Protein AF-A0A183HRK0-F1 (afdb_monomer)

Solvent-accessible surface area (backbone atoms only — not comparable to full-atom values): 5858 Å² total; per-residue (Å²): 110,69,68,59,52,61,71,46,41,61,62,61,74,31,51,41,77,47,78,43,78,79,47,79,44,81,91,76,77,46,71,51,68,46,76,45,81,43,78,64,59,62,77,88,50,38,61,56,52,53,51,53,47,45,39,67,73,42,51,51,54,50,50,52,50,52,50,48,67,58,46,50,61,52,52,51,52,52,51,51,53,53,50,51,50,50,50,49,52,52,54,49,50,57,51,63,75,67,62,134

Nearest PDB structures (foldseek):
  4x8w-assembly1_D  TM=4.638E-01  e=6.386E+00  Drosophila melano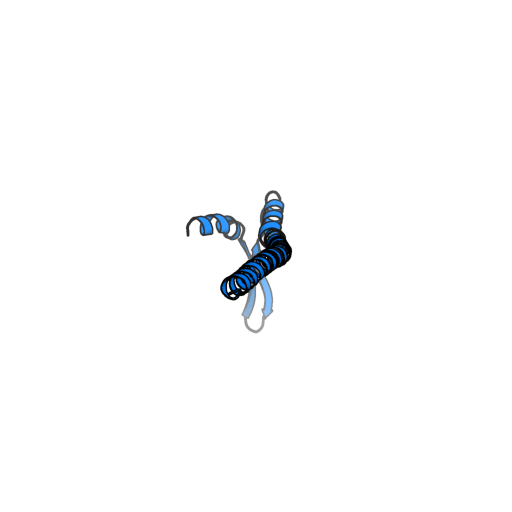gaster

pLDDT: mean 75.0, std 13.32, range [39.19, 95.31]

Sequence (100 aa):
MALVMIMLWPLFAYSQVSTLYFNVNITQRTVNVLRKCTFMPPSEIELGFGIVSCIASYAIPLGGMIYWYVSVPFFLRKHASSSLASSKYVSILHTFCYEP

Structure (mmCIF, N/CA/C/O backbone):
data_AF-A0A183HRK0-F1
#
_entry.id   AF-A0A183HRK0-F1
#
loop_
_atom_site.group_PDB
_atom_site.id
_atom_site.type_symbol
_atom_site.label_atom_id
_atom_site.label_alt_id
_atom_site.label_comp_id
_atom_site.label_asym_id
_atom_site.label_entity_id
_atom_site.label_seq_id
_atom_site.pdbx_PDB_ins_code
_atom_site.Cartn_x
_atom_site.Cartn_y
_atom_site.Cartn_z
_atom_site.occupancy
_atom_site.B_iso_or_equiv
_atom_site.auth_seq_id
_atom_site.auth_comp_id
_atom_site.auth_asym_id
_atom_site.auth_atom_id
_atom_site.pdbx_PDB_model_num
ATOM 1 N N . MET A 1 1 ? 7.856 9.975 11.123 1.00 70.00 1 MET A N 1
ATOM 2 C CA . MET A 1 1 ? 7.093 9.411 12.261 1.00 70.00 1 MET A CA 1
ATOM 3 C C . MET A 1 1 ? 5.658 9.930 12.310 1.00 70.00 1 MET A C 1
ATOM 5 O O . MET A 1 1 ? 4.753 9.117 12.212 1.00 70.00 1 MET A O 1
ATOM 9 N N . ALA A 1 2 ? 5.421 11.247 12.369 1.00 81.12 2 ALA A N 1
ATOM 10 C CA . ALA A 1 2 ? 4.063 11.812 12.453 1.00 81.12 2 ALA A CA 1
ATOM 11 C C . ALA A 1 2 ? 3.115 11.381 11.311 1.00 81.12 2 ALA A C 1
ATOM 13 O O . ALA A 1 2 ? 1.973 11.026 11.571 1.00 81.12 2 ALA A O 1
ATOM 14 N N . LEU A 1 3 ? 3.602 11.314 10.066 1.00 79.25 3 LEU A N 1
ATOM 15 C CA . LEU A 1 3 ? 2.810 10.850 8.915 1.00 79.25 3 LEU A CA 1
ATOM 16 C C . LEU A 1 3 ? 2.291 9.415 9.071 1.00 79.25 3 LEU A C 1
ATOM 18 O O . LEU A 1 3 ? 1.152 9.125 8.725 1.00 79.25 3 LEU A O 1
ATOM 22 N N . VAL A 1 4 ? 3.117 8.528 9.628 1.00 77.31 4 VAL A N 1
ATOM 23 C CA . VAL A 1 4 ? 2.751 7.128 9.873 1.00 77.31 4 VAL A CA 1
ATOM 24 C C . VAL A 1 4 ? 1.638 7.067 10.920 1.00 77.31 4 VAL A C 1
ATOM 26 O O . VAL A 1 4 ? 0.640 6.390 10.710 1.00 77.31 4 VAL A O 1
ATOM 29 N N . MET A 1 5 ? 1.747 7.861 11.988 1.00 80.31 5 MET A N 1
ATOM 30 C CA . MET A 1 5 ? 0.716 7.955 13.027 1.00 80.31 5 MET A CA 1
ATOM 31 C C . MET A 1 5 ? -0.613 8.512 12.502 1.00 80.31 5 MET A C 1
ATOM 33 O O . MET A 1 5 ? -1.662 8.019 12.895 1.00 80.31 5 MET A O 1
ATOM 37 N N . ILE A 1 6 ? -0.580 9.488 11.589 1.00 81.50 6 ILE A N 1
ATOM 38 C CA . ILE A 1 6 ? -1.786 10.037 10.946 1.00 81.50 6 ILE A CA 1
ATOM 39 C C . ILE A 1 6 ? -2.459 8.982 10.058 1.00 81.50 6 ILE A C 1
ATOM 41 O O . ILE A 1 6 ? -3.676 8.839 10.097 1.00 81.50 6 ILE A O 1
ATOM 45 N N . MET A 1 7 ? -1.683 8.204 9.299 1.00 76.38 7 MET A N 1
ATOM 46 C CA . MET A 1 7 ? -2.220 7.133 8.445 1.00 76.38 7 MET A CA 1
ATOM 47 C C . MET A 1 7 ? -2.776 5.952 9.247 1.00 76.38 7 MET A C 1
ATOM 49 O O . MET A 1 7 ? -3.747 5.326 8.834 1.00 76.38 7 MET A O 1
ATOM 53 N N . LEU A 1 8 ? -2.177 5.647 10.400 1.00 78.19 8 LEU A N 1
ATOM 54 C CA . LEU A 1 8 ? -2.643 4.599 11.312 1.00 78.19 8 LEU A CA 1
ATOM 55 C C . LEU A 1 8 ? -3.766 5.062 12.246 1.00 78.19 8 LEU A C 1
ATOM 57 O O . LEU A 1 8 ? -4.439 4.229 12.848 1.00 78.19 8 LEU A O 1
ATOM 61 N N . TRP A 1 9 ? -4.000 6.368 12.357 1.00 80.12 9 TRP A N 1
ATOM 62 C CA . TRP A 1 9 ? -5.034 6.939 13.216 1.00 80.12 9 TRP A CA 1
ATOM 63 C C . TRP A 1 9 ? -6.414 6.288 13.049 1.00 80.12 9 TRP A C 1
ATOM 65 O O . TRP A 1 9 ? -7.023 5.934 14.061 1.00 80.12 9 TRP A O 1
ATOM 75 N N . PRO A 1 10 ? -6.911 6.041 11.823 1.00 75.00 10 PRO A N 1
ATOM 76 C CA . PRO A 1 10 ? -8.227 5.448 11.654 1.00 75.00 10 PRO A CA 1
ATOM 77 C C . PRO A 1 10 ? -8.283 3.998 12.135 1.00 75.00 10 PRO A C 1
ATOM 79 O O . PRO A 1 10 ? -9.284 3.597 12.719 1.00 75.00 10 PRO A O 1
ATOM 82 N N . LEU A 1 11 ? -7.200 3.229 11.957 1.00 76.06 11 LEU A N 1
ATOM 83 C CA . LEU A 1 11 ? -7.094 1.851 12.451 1.00 76.06 11 LEU A CA 1
ATOM 84 C C . LEU A 1 11 ? -7.282 1.791 13.966 1.00 76.06 11 LEU A C 1
ATOM 86 O O . LEU A 1 11 ? -7.971 0.904 14.459 1.00 76.06 11 LEU A O 1
ATOM 90 N N . PHE A 1 12 ? -6.717 2.755 14.693 1.00 75.75 12 PHE A N 1
ATOM 91 C CA . PHE A 1 12 ? -6.894 2.854 16.138 1.00 75.75 12 PHE A CA 1
ATOM 92 C C . PHE A 1 12 ? -8.282 3.378 16.515 1.00 75.75 12 PHE A C 1
ATOM 94 O O . PHE A 1 12 ? -8.925 2.797 17.389 1.00 75.75 12 PHE A O 1
ATOM 101 N N . ALA A 1 13 ? -8.770 4.415 15.830 1.00 79.62 13 ALA A N 1
ATOM 102 C CA . ALA A 1 13 ? -10.052 5.054 16.123 1.00 79.62 13 ALA A CA 1
ATOM 103 C C . ALA A 1 13 ? -11.265 4.124 15.933 1.00 79.62 13 ALA A C 1
ATOM 105 O O . ALA A 1 13 ? -12.229 4.230 16.687 1.00 79.62 13 ALA A O 1
ATOM 106 N N . TYR A 1 14 ? -11.212 3.202 14.965 1.00 79.25 14 TYR A N 1
ATOM 107 C CA . TYR A 1 14 ? -12.296 2.245 14.693 1.00 79.25 14 TYR A CA 1
ATOM 108 C C . TYR A 1 14 ? -11.964 0.805 15.112 1.00 79.25 14 TYR A C 1
ATOM 110 O O . TYR A 1 14 ? -12.656 -0.141 14.719 1.00 79.25 14 TYR A O 1
ATOM 118 N N . SER A 1 15 ? -10.912 0.615 15.915 1.00 79.00 15 SER A N 1
ATOM 119 C CA . SER A 1 15 ? -10.642 -0.681 16.535 1.00 79.00 15 SER A CA 1
ATOM 120 C C . SER A 1 15 ? -11.657 -0.965 17.643 1.00 79.00 15 SER A C 1
ATOM 122 O O . SER A 1 15 ? -11.914 -0.139 18.515 1.00 79.00 15 SER A O 1
ATOM 124 N N . GLN A 1 16 ? -12.239 -2.157 17.616 1.00 76.81 16 GLN A N 1
ATOM 125 C CA . GLN A 1 16 ? -13.122 -2.664 18.655 1.00 76.81 16 GLN A CA 1
ATOM 126 C C . GLN A 1 16 ? -12.543 -3.954 19.225 1.00 76.81 16 GLN A C 1
ATOM 128 O O . GLN A 1 16 ? -12.030 -4.801 18.494 1.00 76.81 16 GLN A O 1
ATOM 133 N N . VAL A 1 17 ? -12.627 -4.112 20.544 1.00 75.12 17 VAL A N 1
ATOM 134 C CA . VAL A 1 17 ? -12.236 -5.346 21.228 1.00 75.12 17 VAL A CA 1
ATOM 135 C C . VAL A 1 17 ? -13.499 -5.998 21.760 1.00 75.12 17 VAL A C 1
ATOM 137 O O . VAL A 1 17 ? -14.104 -5.512 22.712 1.00 75.12 17 VAL A O 1
ATOM 140 N N . SER A 1 18 ? -13.901 -7.106 21.149 1.00 68.38 18 SER A N 1
ATOM 141 C CA . SER A 1 18 ? -15.046 -7.892 21.600 1.00 68.38 18 SER A CA 1
ATOM 142 C C . SER A 1 18 ? -14.573 -9.040 22.488 1.00 68.38 18 SER A C 1
ATOM 144 O O . SER A 1 18 ? -13.657 -9.786 22.134 1.00 68.38 18 SER A O 1
ATOM 146 N N . THR A 1 19 ? -15.195 -9.197 23.655 1.00 70.19 19 THR A N 1
ATOM 147 C CA . THR A 1 19 ? -14.940 -10.315 24.571 1.00 70.19 19 THR A CA 1
ATOM 148 C C . THR A 1 19 ? -15.940 -11.435 24.309 1.00 70.19 19 THR A C 1
ATOM 150 O O . THR A 1 19 ? -17.129 -11.282 24.573 1.00 70.19 19 THR A O 1
ATOM 153 N N . LEU 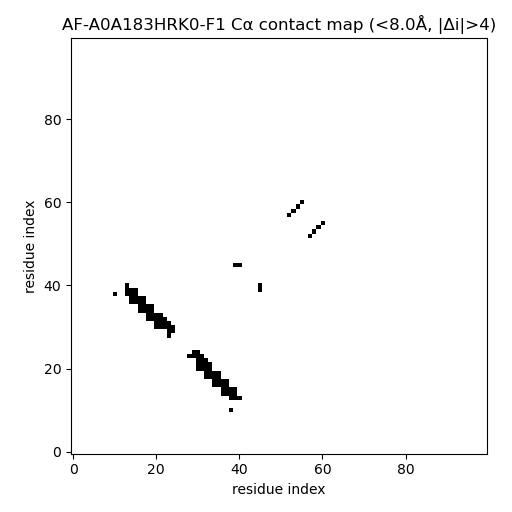A 1 20 ? -15.462 -12.564 23.794 1.00 67.31 20 LEU A N 1
ATOM 154 C CA . LEU A 1 20 ? -16.253 -13.773 23.587 1.00 67.31 20 LEU A CA 1
ATOM 155 C C . LEU A 1 20 ? -16.017 -14.735 24.757 1.00 67.31 20 LEU A C 1
ATOM 157 O O . LEU A 1 20 ? -14.876 -15.065 25.084 1.00 67.31 20 LEU A O 1
ATOM 161 N N . TYR A 1 21 ? -17.098 -15.184 25.390 1.00 65.00 21 TYR A N 1
ATOM 162 C CA . TYR A 1 21 ? -17.063 -16.141 26.495 1.00 65.00 21 TYR A CA 1
ATOM 163 C C . TYR A 1 21 ? -17.160 -17.556 25.923 1.00 65.00 21 TYR A C 1
ATOM 165 O O . TYR A 1 21 ? -18.219 -17.957 25.450 1.00 65.00 21 TYR A O 1
ATOM 173 N N . PHE A 1 22 ? -16.047 -18.292 25.912 1.00 66.44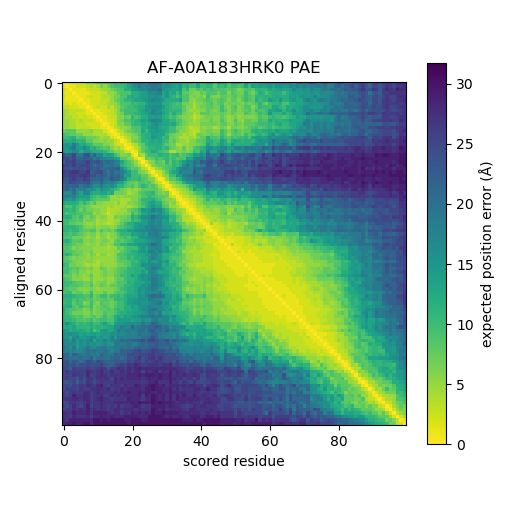 22 PHE A N 1
ATOM 174 C CA . PHE A 1 22 ? -15.975 -19.581 25.213 1.00 66.44 22 PHE A CA 1
ATOM 175 C C . PHE A 1 22 ? -16.408 -20.773 26.069 1.00 66.44 22 PHE A C 1
ATOM 177 O O . PHE A 1 22 ? -16.791 -21.798 25.514 1.00 66.44 22 PHE A O 1
ATOM 184 N N . ASN A 1 23 ? -16.367 -20.664 27.400 1.00 59.41 23 ASN A N 1
ATOM 185 C CA . ASN A 1 23 ? -16.892 -21.696 28.292 1.00 59.41 23 ASN A CA 1
ATOM 186 C C . ASN A 1 23 ? -16.997 -21.169 29.735 1.00 59.41 23 ASN A C 1
ATOM 188 O O . ASN A 1 23 ? -16.053 -20.542 30.225 1.00 59.41 23 ASN A O 1
ATOM 192 N N . VAL A 1 24 ? -18.114 -21.436 30.419 1.00 58.62 24 VAL A N 1
ATOM 193 C CA . VAL A 1 24 ? -18.293 -21.151 31.852 1.00 58.62 24 VAL A CA 1
ATOM 194 C C . VAL A 1 24 ? -18.122 -22.472 32.595 1.00 58.62 24 VAL A C 1
ATOM 196 O O . VAL A 1 24 ? -19.063 -23.257 32.688 1.00 58.62 24 VAL A O 1
ATOM 199 N N . ASN A 1 25 ? -16.919 -22.756 33.100 1.00 56.09 25 ASN A N 1
ATOM 200 C CA . ASN A 1 25 ? -16.693 -24.006 33.822 1.00 56.09 25 ASN A CA 1
ATOM 201 C C . ASN A 1 25 ? -17.107 -23.844 35.295 1.00 56.09 25 ASN A C 1
ATOM 203 O O . ASN A 1 25 ? -16.364 -23.300 36.118 1.00 56.09 25 ASN A O 1
ATOM 207 N N . ILE A 1 26 ? -18.324 -24.291 35.622 1.00 61.00 26 ILE A N 1
ATOM 208 C CA . ILE A 1 26 ? -18.987 -24.074 36.924 1.00 61.00 26 ILE A CA 1
ATOM 209 C C . ILE A 1 26 ? -18.219 -24.749 38.080 1.00 61.00 26 ILE A C 1
ATOM 211 O O . ILE A 1 26 ? -18.241 -24.257 39.206 1.00 61.00 26 ILE A O 1
ATOM 215 N N . TH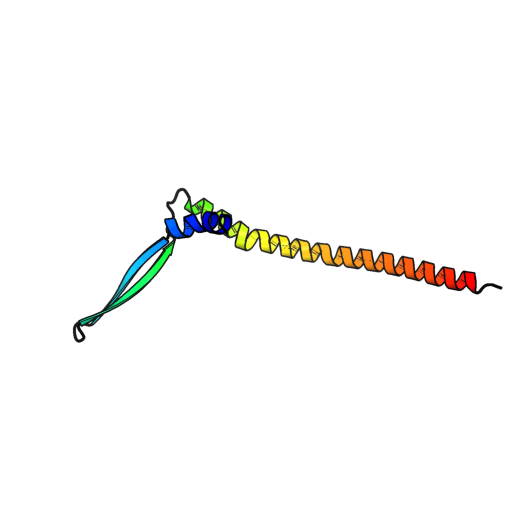R A 1 27 ? -17.472 -25.822 37.808 1.00 59.84 27 THR A N 1
ATOM 216 C CA . THR A 1 27 ? -16.695 -26.577 38.808 1.00 59.84 27 THR A CA 1
ATOM 217 C C . THR A 1 27 ? -15.378 -25.915 39.220 1.00 59.84 27 THR A C 1
ATOM 219 O O . THR A 1 27 ? -14.942 -26.114 40.349 1.00 59.84 27 THR A O 1
ATOM 222 N N . GLN A 1 28 ? -14.753 -25.103 38.359 1.00 59.31 28 GLN A N 1
ATOM 223 C CA . GLN A 1 28 ? -13.487 -24.409 38.661 1.00 59.31 28 GLN A CA 1
ATOM 224 C C . GLN A 1 28 ? -13.644 -22.897 38.896 1.00 59.31 28 GLN A C 1
ATOM 226 O O . GLN A 1 28 ? -12.659 -22.238 39.215 1.00 59.31 28 GLN A O 1
ATOM 231 N N . ARG A 1 29 ? -14.857 -22.330 38.754 1.00 57.28 29 ARG A N 1
ATOM 232 C CA . ARG A 1 29 ? -15.103 -20.868 38.769 1.00 57.28 29 ARG A CA 1
ATOM 233 C C . ARG A 1 29 ? -14.162 -20.086 37.834 1.00 57.28 29 ARG A C 1
ATOM 235 O O . ARG A 1 29 ? -13.825 -18.935 38.102 1.00 57.28 29 ARG A O 1
ATOM 242 N N . THR A 1 30 ? -13.741 -20.691 36.729 1.00 56.91 30 THR A N 1
ATOM 243 C CA . THR A 1 30 ? -12.888 -20.047 35.728 1.00 56.91 30 THR A CA 1
ATOM 244 C C . THR A 1 30 ? -13.694 -19.774 34.466 1.00 56.91 30 THR A C 1
ATOM 246 O O . THR A 1 30 ? -14.419 -20.630 33.955 1.00 56.91 30 THR A O 1
ATOM 249 N N . VAL A 1 31 ? -13.590 -18.541 33.976 1.00 60.28 31 VAL A N 1
ATOM 250 C CA . VAL A 1 31 ? -14.245 -18.093 32.748 1.00 60.28 31 VAL A CA 1
ATOM 251 C C . VAL A 1 31 ? -13.156 -17.872 31.710 1.00 60.28 31 VAL A C 1
ATOM 253 O O . VAL A 1 31 ? -12.344 -16.959 31.851 1.00 60.28 31 VAL A O 1
ATOM 256 N N . ASN A 1 32 ? -13.131 -18.705 30.668 1.00 63.53 32 ASN A N 1
ATOM 257 C CA . ASN A 1 32 ? -12.219 -18.490 29.549 1.00 63.53 32 ASN A CA 1
ATOM 258 C C . ASN A 1 32 ?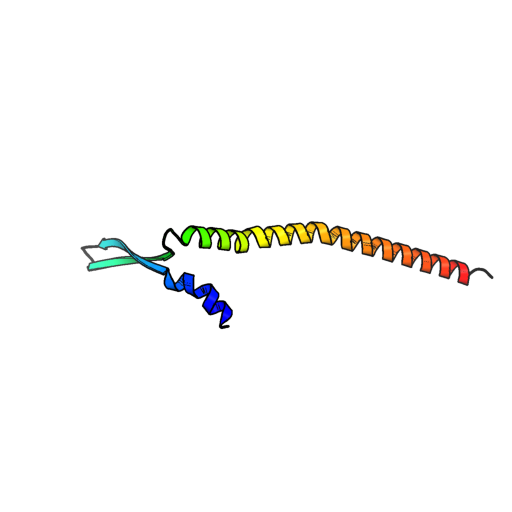 -12.809 -17.423 28.624 1.00 63.53 32 ASN A C 1
ATOM 260 O O . ASN A 1 32 ? -13.807 -17.648 27.932 1.00 63.53 32 ASN A O 1
ATOM 264 N N . VAL A 1 33 ? -12.182 -16.248 28.638 1.00 68.44 33 VAL A N 1
ATOM 265 C CA . VAL A 1 33 ? -12.545 -15.102 27.802 1.00 68.44 33 VAL A CA 1
ATOM 266 C C . VAL A 1 33 ? -11.549 -14.998 26.655 1.00 68.44 33 VAL A C 1
ATOM 268 O O . VAL A 1 33 ? -10.353 -14.830 26.882 1.00 68.44 33 VAL A O 1
ATOM 271 N N . LEU A 1 34 ? -12.039 -15.051 25.419 1.00 71.69 34 LEU A N 1
ATOM 272 C CA . LEU A 1 34 ? -11.251 -14.731 24.236 1.00 71.69 34 LEU A CA 1
ATOM 273 C C . LEU A 1 34 ? -11.517 -13.274 23.858 1.00 71.69 34 LEU A C 1
ATOM 275 O O . LEU A 1 34 ? -12.663 -12.880 23.639 1.00 71.69 34 LEU A O 1
ATOM 279 N N . ARG A 1 35 ? -10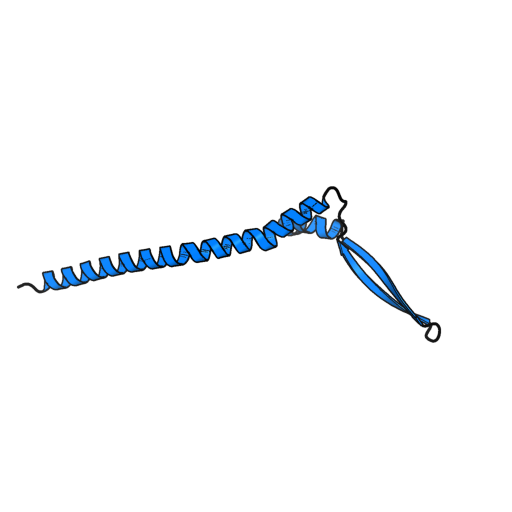.466 -12.460 23.769 1.00 71.19 35 ARG A N 1
ATOM 280 C CA . ARG A 1 35 ? -10.573 -11.088 23.261 1.00 71.19 35 ARG A CA 1
ATOM 281 C C . ARG A 1 35 ? -10.259 -11.086 21.770 1.00 71.19 35 ARG A C 1
ATOM 283 O O . ARG A 1 35 ? -9.150 -11.441 21.385 1.00 71.19 35 ARG A O 1
ATOM 290 N N . LYS A 1 36 ? -11.226 -10.697 20.939 1.00 77.25 36 LYS A N 1
ATOM 291 C CA . LYS A 1 36 ? -11.052 -10.542 19.492 1.00 77.25 36 LYS A CA 1
ATOM 292 C C . LYS A 1 36 ? -10.967 -9.058 19.154 1.00 77.25 36 LYS A C 1
ATOM 294 O O . LYS A 1 36 ? -11.865 -8.300 19.507 1.00 77.25 36 LYS A O 1
ATOM 299 N N . CYS A 1 37 ? -9.904 -8.660 18.462 1.00 78.25 37 CYS A N 1
ATOM 300 C CA . CYS A 1 37 ? -9.795 -7.329 17.877 1.00 78.25 37 CYS A CA 1
ATOM 301 C C . CYS A 1 37 ? -10.479 -7.341 16.507 1.00 78.25 37 CYS A C 1
ATOM 303 O O . CYS A 1 37 ? -10.138 -8.152 15.646 1.00 78.25 37 CYS A O 1
ATOM 305 N N . THR A 1 38 ? -11.448 -6.461 16.309 1.00 76.25 38 THR A N 1
ATOM 306 C CA . THR A 1 38 ? -12.166 -6.271 15.048 1.00 76.25 38 THR A CA 1
ATOM 307 C C . THR A 1 38 ? -12.104 -4.810 14.653 1.00 76.25 38 THR A C 1
ATOM 309 O O . THR A 1 38 ? -12.271 -3.929 15.487 1.00 76.25 38 THR A O 1
ATOM 312 N N . PHE A 1 39 ? -11.867 -4.548 13.376 1.00 77.81 39 PHE A N 1
ATOM 313 C CA . PHE A 1 39 ? -11.965 -3.212 12.810 1.00 77.81 39 PHE A CA 1
ATOM 314 C C . PHE A 1 39 ? -13.364 -3.070 12.213 1.00 77.81 39 PHE A C 1
ATOM 316 O O . PHE A 1 39 ? -13.697 -3.812 11.292 1.00 77.81 39 PHE A O 1
ATOM 323 N N . MET A 1 40 ? -14.194 -2.192 12.780 1.00 76.62 40 MET A N 1
ATOM 324 C CA . MET A 1 40 ? -15.586 -2.011 12.348 1.00 76.62 40 MET A CA 1
ATOM 325 C C . MET A 1 40 ? -15.852 -0.527 12.077 1.00 76.62 40 MET A C 1
ATOM 327 O O . MET A 1 40 ? -16.406 0.175 12.929 1.00 76.62 40 MET A O 1
ATOM 331 N N . PRO A 1 41 ? -15.373 -0.016 10.931 1.00 77.88 41 PRO A N 1
ATOM 332 C CA . PRO A 1 41 ? -15.620 1.358 10.531 1.00 77.88 41 PRO A CA 1
ATOM 333 C C . PRO A 1 41 ? -17.113 1.557 10.200 1.00 77.88 41 PRO A C 1
ATOM 335 O O . PRO A 1 41 ? -17.768 0.619 9.749 1.00 77.88 41 PRO A O 1
ATOM 338 N N . PRO A 1 42 ? -17.673 2.762 10.400 1.00 81.00 42 PRO A N 1
ATOM 339 C CA . PRO A 1 42 ? -19.017 3.084 9.933 1.00 81.00 42 PRO A CA 1
ATOM 340 C C . PRO A 1 42 ? -19.158 2.867 8.420 1.00 81.00 42 PRO A C 1
ATOM 342 O O . PRO A 1 42 ? -18.217 3.107 7.658 1.00 81.00 42 PRO A O 1
ATOM 345 N N . SER A 1 43 ? -20.355 2.473 7.982 1.00 80.00 43 SER A N 1
ATOM 346 C CA . SER A 1 43 ? -20.644 2.072 6.596 1.00 80.00 43 SER A CA 1
ATOM 347 C C . SER A 1 43 ? -20.284 3.129 5.546 1.00 80.00 43 SER A C 1
ATOM 349 O O . SER A 1 43 ? -19.949 2.784 4.418 1.00 80.00 43 SER A O 1
ATOM 351 N N . GLU A 1 44 ? -20.315 4.416 5.905 1.00 80.31 44 GLU A N 1
ATOM 352 C CA . GLU A 1 44 ? -19.951 5.510 4.994 1.00 80.31 44 GLU A CA 1
ATOM 353 C C . GLU A 1 44 ? -18.468 5.502 4.601 1.00 80.31 44 GLU A C 1
ATOM 355 O O . GLU A 1 44 ? -18.120 5.873 3.482 1.00 80.31 44 GLU A O 1
ATOM 360 N N . ILE A 1 45 ? -17.585 5.061 5.503 1.00 81.62 45 ILE A N 1
ATOM 361 C CA . ILE A 1 45 ? -16.132 5.087 5.288 1.00 81.62 45 ILE A CA 1
ATOM 362 C C . ILE A 1 45 ? -15.542 3.692 5.049 1.00 81.62 45 ILE A C 1
ATOM 364 O O . ILE A 1 45 ? -14.416 3.584 4.565 1.00 81.62 45 ILE A O 1
ATOM 368 N N . GLU A 1 46 ? -16.292 2.626 5.344 1.00 83.62 46 GLU A N 1
ATOM 369 C CA . GLU A 1 46 ? -15.888 1.228 5.138 1.00 83.62 46 GLU A CA 1
ATOM 370 C C . GLU A 1 46 ? -15.466 0.956 3.687 1.00 83.62 46 GLU A C 1
ATOM 372 O O . GLU A 1 46 ? -14.393 0.396 3.442 1.00 83.62 46 GLU A O 1
ATOM 377 N N . LEU A 1 47 ? -16.253 1.444 2.722 1.00 84.94 47 LEU A N 1
ATOM 378 C CA . LEU A 1 47 ? -15.935 1.338 1.297 1.00 84.94 47 LEU A CA 1
ATOM 379 C C . LEU A 1 47 ? -14.598 2.023 0.968 1.00 84.94 47 LEU A C 1
ATOM 381 O O . LEU A 1 47 ? -13.772 1.472 0.241 1.00 84.94 47 LEU A O 1
ATOM 385 N N . GLY A 1 48 ? -14.363 3.208 1.539 1.00 84.06 48 GLY A N 1
ATOM 386 C CA . GLY A 1 48 ? -13.125 3.962 1.353 1.00 84.06 48 GLY A CA 1
ATOM 387 C C . GLY A 1 48 ? -11.904 3.198 1.864 1.00 84.06 48 GLY A C 1
ATOM 388 O O . GLY A 1 48 ? -10.908 3.087 1.149 1.00 84.06 48 GLY A O 1
ATOM 389 N N . PHE A 1 49 ? -11.994 2.600 3.056 1.00 84.25 49 PHE A N 1
ATOM 390 C CA . PHE A 1 49 ? -10.923 1.757 3.599 1.00 84.25 49 PHE A CA 1
ATOM 391 C C . PHE A 1 49 ? -10.661 0.525 2.738 1.00 84.25 49 PHE A C 1
ATOM 393 O O . PHE A 1 49 ? -9.500 0.209 2.474 1.00 84.25 49 PHE A O 1
ATOM 400 N N . GLY A 1 50 ? -11.717 -0.136 2.260 1.00 85.81 50 GLY A N 1
ATOM 401 C CA . GLY A 1 50 ? -11.594 -1.285 1.366 1.00 85.81 50 GLY A CA 1
ATOM 402 C C . GLY A 1 50 ? -10.877 -0.931 0.061 1.00 85.81 50 GLY A C 1
ATOM 403 O O . GLY A 1 50 ? -9.948 -1.630 -0.344 1.00 85.81 50 GLY A O 1
ATOM 404 N N . ILE A 1 51 ? -11.244 0.192 -0.563 1.00 88.69 51 ILE A N 1
ATOM 405 C CA . ILE A 1 51 ? -10.615 0.672 -1.802 1.00 88.69 51 ILE A CA 1
ATOM 406 C C . ILE A 1 51 ? -9.143 1.018 -1.567 1.00 88.69 51 ILE A C 1
ATOM 408 O O . ILE A 1 51 ? -8.279 0.541 -2.302 1.00 88.69 51 ILE A O 1
ATOM 412 N N . VAL A 1 52 ? -8.835 1.808 -0.536 1.00 87.69 52 VAL A N 1
ATOM 413 C CA . VAL A 1 52 ? -7.454 2.215 -0.232 1.00 87.69 52 VAL A CA 1
ATOM 414 C C . VAL A 1 52 ? -6.587 1.001 0.098 1.00 87.69 52 VAL A C 1
ATOM 416 O O . VAL A 1 52 ? -5.472 0.893 -0.411 1.00 87.69 52 VAL A O 1
ATOM 419 N N . SER A 1 53 ? -7.105 0.058 0.888 1.00 87.12 53 SER A N 1
ATOM 420 C CA . SER A 1 53 ? -6.407 -1.190 1.200 1.00 87.12 53 SER A CA 1
ATOM 421 C C . SER A 1 53 ? -6.164 -2.027 -0.055 1.00 87.12 53 SER A C 1
ATOM 423 O O . SER A 1 53 ? -5.050 -2.500 -0.257 1.00 87.12 53 SER A O 1
ATOM 425 N N . CYS A 1 54 ? -7.155 -2.157 -0.938 1.00 90.75 54 CYS A N 1
ATOM 426 C CA . CYS A 1 54 ? -7.002 -2.871 -2.202 1.00 90.75 54 CYS A CA 1
ATOM 427 C C . CYS A 1 54 ? -5.932 -2.223 -3.095 1.00 90.75 54 CYS A C 1
ATOM 429 O O . CYS A 1 54 ? -5.056 -2.906 -3.628 1.00 90.75 54 CYS A O 1
ATOM 431 N N . ILE A 1 55 ? -5.933 -0.895 -3.218 1.00 92.69 55 ILE A N 1
ATOM 432 C CA . ILE A 1 55 ? -4.937 -0.185 -4.025 1.00 92.69 55 ILE A CA 1
ATOM 433 C C . ILE A 1 55 ? -3.533 -0.382 -3.445 1.00 92.69 55 ILE A C 1
ATOM 435 O O . ILE A 1 55 ? -2.614 -0.763 -4.172 1.00 92.69 55 ILE A O 1
ATOM 439 N N . ALA A 1 56 ? -3.372 -0.156 -2.140 1.00 91.38 56 ALA A N 1
ATOM 440 C CA . ALA A 1 56 ? -2.080 -0.226 -1.471 1.00 91.38 56 ALA A CA 1
ATOM 441 C C . ALA A 1 56 ? -1.505 -1.649 -1.438 1.00 91.38 56 ALA A C 1
ATOM 443 O O . ALA A 1 56 ? -0.309 -1.834 -1.656 1.00 91.38 56 ALA A O 1
ATOM 444 N N . SER A 1 57 ? -2.346 -2.652 -1.179 1.00 91.38 57 SER A N 1
ATOM 445 C CA . SER A 1 57 ? -1.910 -4.038 -0.989 1.00 91.38 57 SER A CA 1
ATOM 446 C C . SER A 1 57 ? -1.919 -4.870 -2.266 1.00 91.38 57 SER A C 1
ATOM 448 O O . SER A 1 57 ? -1.224 -5.880 -2.316 1.00 91.38 57 SER A O 1
ATOM 450 N N . TYR A 1 58 ? -2.677 -4.476 -3.293 1.00 92.38 58 TYR A N 1
ATOM 451 C CA . TYR A 1 58 ? -2.816 -5.263 -4.518 1.00 92.38 58 TYR A CA 1
ATOM 452 C C . TYR A 1 58 ? -2.460 -4.476 -5.779 1.00 92.38 58 TYR A C 1
ATOM 454 O O . TYR A 1 58 ? -1.549 -4.877 -6.500 1.00 92.38 58 TYR A O 1
ATOM 462 N N . ALA A 1 59 ? -3.111 -3.338 -6.044 1.00 92.94 59 ALA A N 1
ATOM 463 C CA . ALA A 1 59 ? -2.928 -2.632 -7.317 1.00 92.94 59 ALA A CA 1
ATOM 464 C C . ALA A 1 59 ? -1.502 -2.084 -7.503 1.00 92.94 59 ALA A C 1
ATOM 466 O O . ALA A 1 59 ? -0.908 -2.265 -8.567 1.00 92.94 59 ALA A O 1
ATOM 467 N N . ILE A 1 60 ? -0.933 -1.453 -6.468 1.00 94.31 60 ILE A N 1
ATOM 468 C CA . ILE A 1 60 ? 0.432 -0.909 -6.511 1.00 94.31 60 ILE A CA 1
ATOM 469 C C . ILE A 1 60 ? 1.470 -2.035 -6.659 1.00 94.31 60 ILE A C 1
ATOM 471 O O . ILE A 1 60 ? 2.276 -1.956 -7.590 1.00 94.31 60 ILE A O 1
ATOM 475 N N . PRO A 1 61 ? 1.459 -3.104 -5.833 1.00 94.31 61 PRO A N 1
ATOM 476 C CA . PRO A 1 61 ? 2.374 -4.230 -6.019 1.00 94.31 61 PRO A CA 1
ATOM 477 C C . PRO A 1 61 ? 2.254 -4.889 -7.394 1.00 94.31 61 PRO A C 1
ATOM 479 O O . PRO A 1 61 ? 3.272 -5.156 -8.033 1.00 94.31 61 PRO A O 1
ATOM 482 N N . LEU A 1 62 ? 1.030 -5.106 -7.886 1.00 94.62 62 LEU A N 1
ATOM 483 C CA . LEU A 1 62 ? 0.798 -5.717 -9.193 1.00 94.62 62 LEU A CA 1
ATOM 484 C C . LEU A 1 62 ? 1.343 -4.838 -10.327 1.00 94.62 62 LEU A C 1
ATOM 486 O O . LEU A 1 62 ? 2.061 -5.327 -11.197 1.00 94.62 62 LEU A O 1
ATOM 490 N N . GLY A 1 63 ? 1.060 -3.533 -10.289 1.00 94.44 63 GLY A N 1
ATOM 491 C CA . GLY A 1 63 ? 1.595 -2.568 -11.248 1.00 94.44 63 GLY A CA 1
ATOM 492 C C . GLY A 1 63 ? 3.122 -2.508 -11.219 1.00 94.44 63 GLY A C 1
ATOM 493 O O . GLY A 1 63 ? 3.755 -2.512 -12.273 1.00 94.44 63 GLY A O 1
ATOM 494 N N . GLY A 1 64 ? 3.722 -2.539 -10.026 1.00 93.81 64 GLY A N 1
ATOM 495 C CA . GLY A 1 64 ? 5.173 -2.601 -9.850 1.00 93.81 64 GLY A CA 1
ATOM 496 C C . GLY A 1 64 ? 5.786 -3.862 -10.461 1.00 93.81 64 GLY A C 1
ATOM 497 O O . GLY A 1 64 ? 6.788 -3.770 -11.170 1.00 93.81 64 GLY A O 1
ATOM 498 N N . MET A 1 65 ? 5.156 -5.025 -10.261 1.00 95.31 65 MET A N 1
ATOM 499 C CA . MET A 1 65 ? 5.606 -6.275 -10.878 1.00 95.31 65 MET A CA 1
ATOM 500 C C . MET A 1 65 ? 5.519 -6.211 -12.403 1.00 95.31 65 MET A C 1
ATOM 502 O O . MET A 1 65 ? 6.505 -6.498 -13.078 1.00 95.31 65 MET A O 1
ATOM 506 N N . ILE A 1 66 ? 4.381 -5.786 -12.958 1.00 94.81 66 ILE A N 1
ATOM 507 C CA . ILE A 1 66 ? 4.199 -5.663 -14.413 1.00 94.81 66 ILE A CA 1
ATOM 508 C C . ILE A 1 66 ? 5.227 -4.692 -15.004 1.00 94.81 66 ILE A C 1
ATOM 510 O O . ILE A 1 66 ? 5.895 -5.023 -15.985 1.00 94.81 66 ILE A O 1
ATOM 514 N N . TYR A 1 67 ? 5.401 -3.520 -14.386 1.00 93.81 67 TYR A N 1
ATOM 515 C CA . TYR A 1 67 ? 6.398 -2.541 -14.805 1.00 93.81 67 TYR A CA 1
ATOM 516 C C . TYR A 1 67 ? 7.797 -3.153 -14.819 1.00 93.81 67 TYR A C 1
ATOM 518 O O . TYR A 1 67 ? 8.503 -3.031 -15.817 1.00 93.81 67 TYR A O 1
ATOM 526 N N . TRP A 1 68 ? 8.192 -3.858 -13.759 1.00 93.50 68 TRP A N 1
ATOM 527 C CA . TRP A 1 68 ? 9.497 -4.505 -13.684 1.00 93.50 68 TRP A CA 1
ATOM 528 C C . TRP A 1 68 ? 9.692 -5.536 -1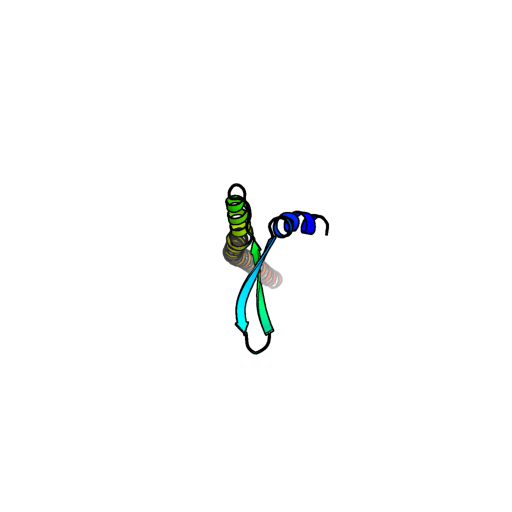4.803 1.00 93.50 68 TRP A C 1
ATOM 530 O O . TRP A 1 68 ? 10.690 -5.483 -15.524 1.00 93.50 68 TRP A O 1
ATOM 540 N N . TYR A 1 69 ? 8.710 -6.416 -15.014 1.00 91.62 69 TYR A N 1
ATOM 541 C CA . TYR A 1 69 ? 8.772 -7.457 -16.042 1.00 91.62 69 TYR A CA 1
ATOM 542 C C . TYR A 1 69 ? 8.865 -6.910 -17.468 1.00 91.62 69 TYR A C 1
ATOM 544 O O . TYR A 1 69 ? 9.521 -7.526 -18.301 1.00 91.62 69 TYR A O 1
ATOM 552 N N . VAL A 1 70 ? 8.246 -5.766 -17.762 1.00 92.62 70 VAL A N 1
ATOM 553 C CA . VAL A 1 70 ? 8.324 -5.138 -19.093 1.00 92.62 70 VAL A CA 1
ATOM 554 C C . VAL A 1 70 ? 9.605 -4.315 -19.252 1.00 92.62 70 VAL A C 1
ATOM 556 O O . VAL A 1 70 ? 10.238 -4.326 -20.308 1.00 92.62 70 VAL A O 1
ATOM 559 N N . SER A 1 71 ? 10.022 -3.621 -18.195 1.00 89.88 71 SER A N 1
ATOM 560 C CA . SER A 1 71 ? 11.170 -2.714 -18.224 1.00 89.88 71 SER A CA 1
ATOM 561 C C . SER A 1 71 ? 12.497 -3.460 -18.337 1.00 89.88 71 SER A C 1
ATOM 563 O O . SER A 1 71 ? 13.345 -3.099 -19.153 1.00 89.88 71 SER A O 1
ATOM 565 N N . VAL A 1 72 ? 12.687 -4.518 -17.544 1.00 89.00 72 VAL A N 1
ATOM 566 C CA . VAL A 1 72 ? 13.936 -5.295 -17.495 1.00 89.00 72 VAL A CA 1
ATOM 567 C C . VAL A 1 72 ? 14.380 -5.816 -18.871 1.00 89.00 72 VAL A C 1
ATOM 569 O O . VAL A 1 72 ? 15.514 -5.523 -19.257 1.00 89.00 72 VAL A O 1
ATOM 572 N N . PRO A 1 73 ? 13.552 -6.521 -19.667 1.00 83.31 73 PRO A N 1
ATOM 573 C CA . PRO A 1 73 ? 13.973 -7.001 -20.982 1.00 83.31 73 PRO A CA 1
ATOM 574 C C . PRO A 1 73 ? 14.273 -5.857 -21.957 1.00 83.31 73 PRO A C 1
ATOM 576 O O . PRO A 1 73 ? 15.167 -5.992 -22.792 1.00 83.31 73 PRO A O 1
ATOM 579 N N . PHE A 1 74 ? 13.591 -4.712 -21.841 1.00 82.69 74 PHE A N 1
ATOM 580 C CA . PHE A 1 74 ? 13.890 -3.536 -22.659 1.00 82.69 74 PHE A CA 1
ATOM 581 C C . PHE A 1 74 ? 15.262 -2.938 -22.320 1.00 82.69 74 PHE A C 1
ATOM 583 O O . PHE A 1 74 ? 16.062 -2.674 -23.222 1.00 82.69 74 PHE A O 1
ATOM 590 N N . PHE A 1 75 ? 15.573 -2.786 -21.029 1.00 80.12 75 PHE A N 1
ATOM 591 C CA . PHE A 1 75 ? 16.883 -2.319 -20.574 1.00 80.12 75 PHE A CA 1
ATOM 592 C C . PHE A 1 75 ? 18.002 -3.284 -20.975 1.00 80.12 75 PHE A C 1
ATOM 594 O O . PHE A 1 75 ? 19.013 -2.845 -21.524 1.00 80.12 75 PHE A O 1
ATOM 601 N N . LEU A 1 76 ? 17.803 -4.593 -20.795 1.00 82.75 76 LEU A N 1
ATOM 602 C CA . LEU A 1 76 ? 18.773 -5.612 -21.205 1.00 82.75 76 LEU A CA 1
ATOM 603 C C . LEU A 1 76 ? 19.001 -5.607 -22.721 1.00 82.75 76 LEU A C 1
ATOM 605 O O . LEU A 1 76 ? 20.145 -5.631 -23.169 1.00 82.75 76 LEU A O 1
ATOM 609 N N . ARG A 1 77 ? 17.935 -5.499 -23.526 1.00 81.94 77 ARG A N 1
ATOM 610 C CA . ARG A 1 77 ? 18.043 -5.419 -24.991 1.00 81.94 77 ARG A CA 1
ATOM 611 C C . ARG A 1 77 ? 18.799 -4.168 -25.436 1.00 81.94 77 ARG A C 1
ATOM 613 O O . ARG A 1 77 ? 19.654 -4.252 -26.318 1.00 81.94 77 ARG A O 1
ATOM 620 N N . LYS A 1 78 ? 18.523 -3.020 -24.812 1.00 81.00 78 LYS A N 1
ATOM 621 C CA . LYS A 1 78 ? 19.233 -1.766 -25.086 1.00 81.00 78 LYS A CA 1
ATOM 622 C C . LYS A 1 78 ? 20.721 -1.885 -24.743 1.00 81.00 78 LYS A C 1
ATOM 624 O O . LYS A 1 78 ? 21.550 -1.549 -25.585 1.00 81.00 78 LYS A O 1
ATOM 629 N N . HIS A 1 79 ? 21.061 -2.435 -23.577 1.00 78.31 79 HIS A N 1
ATOM 630 C CA . HIS A 1 79 ? 22.452 -2.669 -23.177 1.00 78.31 79 HIS A CA 1
ATOM 631 C C . HIS A 1 79 ? 23.184 -3.681 -24.073 1.00 78.31 79 HIS A C 1
ATOM 633 O O . HIS A 1 79 ? 24.343 -3.462 -24.416 1.00 78.31 79 HIS A O 1
ATOM 639 N N . ALA A 1 80 ? 22.523 -4.755 -24.511 1.00 79.25 80 ALA A N 1
ATOM 640 C CA . ALA A 1 80 ? 23.120 -5.710 -25.443 1.00 79.25 80 ALA A CA 1
ATOM 641 C C . ALA A 1 80 ? 23.423 -5.054 -26.799 1.00 79.25 80 ALA A C 1
ATOM 643 O O . ALA A 1 80 ? 24.505 -5.240 -27.348 1.00 79.25 80 ALA A O 1
ATOM 644 N N . SER A 1 81 ? 22.504 -4.233 -27.320 1.00 71.38 81 SER A N 1
ATOM 645 C CA . SER A 1 81 ? 22.719 -3.518 -28.584 1.00 71.38 81 SER A CA 1
ATOM 646 C C . SER A 1 81 ? 23.847 -2.482 -28.509 1.00 71.38 81 SER A C 1
ATOM 648 O O . SER A 1 81 ? 24.644 -2.395 -29.441 1.00 71.38 81 SER A O 1
ATOM 650 N N . SER A 1 82 ? 23.975 -1.745 -27.398 1.00 70.44 82 SER A N 1
ATOM 651 C CA . SER A 1 82 ? 25.077 -0.794 -27.207 1.00 70.44 82 SER A CA 1
ATOM 652 C C . SER A 1 82 ? 26.418 -1.497 -26.984 1.00 70.44 82 SER A C 1
ATOM 654 O O . SER A 1 82 ? 27.431 -1.045 -27.514 1.00 70.44 82 SER A O 1
ATOM 656 N N . SER A 1 83 ? 26.430 -2.629 -26.274 1.00 66.88 83 SER A N 1
ATOM 657 C CA . SER A 1 83 ? 27.623 -3.465 -26.097 1.00 66.88 83 SER A CA 1
ATOM 658 C C . SER A 1 83 ? 28.085 -4.099 -27.415 1.00 66.88 83 SER A C 1
ATOM 660 O O . SER A 1 83 ? 29.269 -4.044 -27.732 1.00 66.88 83 SER A O 1
ATOM 662 N N . LEU A 1 84 ? 27.163 -4.611 -28.238 1.00 61.16 84 LEU A N 1
ATOM 663 C CA . LEU A 1 84 ? 27.463 -5.140 -29.576 1.00 61.16 84 LEU A CA 1
ATOM 664 C C . LEU A 1 84 ? 27.964 -4.054 -30.533 1.00 61.16 84 LEU A C 1
ATOM 666 O O . LEU A 1 84 ? 28.900 -4.293 -31.293 1.00 61.16 84 LEU A O 1
ATOM 670 N N . ALA A 1 85 ? 27.365 -2.861 -30.498 1.00 60.16 85 ALA A N 1
ATOM 671 C CA . ALA A 1 85 ? 27.842 -1.727 -31.281 1.00 60.16 85 ALA A CA 1
ATOM 672 C C . ALA A 1 85 ? 29.263 -1.336 -30.850 1.00 60.16 85 ALA A C 1
ATOM 674 O O . ALA A 1 85 ? 30.152 -1.268 -31.691 1.00 60.16 85 ALA A O 1
ATOM 675 N N . SER A 1 86 ? 29.508 -1.177 -29.544 1.00 58.41 86 SER A N 1
ATOM 676 C CA . SER A 1 86 ? 30.837 -0.886 -28.991 1.00 58.41 86 SER A CA 1
ATOM 677 C C . SER A 1 86 ? 31.865 -1.973 -29.334 1.00 58.41 86 SER A C 1
ATOM 679 O O . SER A 1 86 ? 32.964 -1.642 -29.763 1.00 58.41 86 SER A O 1
ATOM 681 N N . SER A 1 87 ? 31.497 -3.255 -29.255 1.00 58.47 87 SER A N 1
ATOM 682 C CA . SER A 1 87 ? 32.353 -4.379 -29.655 1.00 58.47 87 SER A CA 1
ATOM 683 C C . SER A 1 87 ? 32.685 -4.355 -31.150 1.00 58.47 87 SER A C 1
ATOM 685 O O . SER A 1 87 ? 33.840 -4.568 -31.510 1.00 58.47 87 SER A O 1
ATOM 687 N N . LYS A 1 88 ? 31.728 -4.012 -32.025 1.00 56.84 88 LYS A N 1
ATOM 688 C CA . LYS A 1 88 ? 32.003 -3.792 -33.454 1.00 56.84 88 LYS A CA 1
ATOM 689 C C . LYS A 1 88 ? 32.948 -2.618 -33.681 1.00 56.84 88 LYS A C 1
ATOM 691 O O . LYS A 1 88 ? 33.882 -2.768 -34.454 1.00 56.84 88 LYS A O 1
ATOM 696 N N . TYR A 1 89 ? 32.753 -1.483 -33.011 1.00 57.12 89 TYR A N 1
ATOM 697 C CA . TYR A 1 89 ? 33.666 -0.342 -33.138 1.00 57.12 89 TYR A CA 1
ATOM 698 C C . TYR A 1 89 ? 35.073 -0.667 -32.628 1.00 57.12 89 TYR A C 1
ATOM 700 O O . TYR A 1 89 ? 36.040 -0.308 -33.288 1.00 57.12 89 TYR A O 1
ATOM 708 N N . VAL A 1 90 ? 35.204 -1.392 -31.514 1.00 59.41 90 VAL A N 1
ATOM 709 C CA . VAL A 1 90 ? 36.502 -1.855 -30.996 1.00 59.41 90 VAL A CA 1
ATOM 710 C C . VAL A 1 90 ? 37.149 -2.854 -31.955 1.00 59.41 90 VAL A C 1
ATOM 712 O O . VAL A 1 90 ? 38.331 -2.724 -32.248 1.00 59.41 90 VAL A O 1
ATOM 715 N N . SER A 1 91 ? 36.385 -3.803 -32.503 1.00 58.03 91 SER A N 1
ATOM 716 C CA . SER A 1 91 ? 36.893 -4.763 -33.488 1.00 58.03 91 SER A CA 1
ATOM 717 C C . SER A 1 91 ? 37.328 -4.078 -34.787 1.00 58.03 91 SER A C 1
ATOM 719 O O . SER A 1 91 ? 38.366 -4.436 -35.325 1.00 58.03 91 SER A O 1
ATOM 721 N N . ILE A 1 92 ? 36.580 -3.081 -35.270 1.00 57.69 92 ILE A N 1
ATOM 722 C CA . ILE A 1 92 ? 36.923 -2.301 -36.469 1.00 57.69 92 ILE A CA 1
ATOM 723 C C . ILE A 1 92 ? 38.147 -1.412 -36.210 1.00 57.69 92 ILE A C 1
ATOM 725 O O . ILE A 1 92 ? 39.028 -1.344 -37.059 1.00 57.69 92 ILE A O 1
ATOM 729 N N . LEU A 1 93 ? 38.253 -0.771 -35.040 1.00 57.91 93 LEU A N 1
ATOM 730 C CA . LEU A 1 93 ? 39.431 0.018 -34.661 1.00 57.91 93 LEU A CA 1
ATOM 731 C C . LEU A 1 93 ? 40.685 -0.865 -34.571 1.00 57.91 93 LEU A C 1
ATOM 733 O O . LEU A 1 93 ? 41.756 -0.464 -35.012 1.00 57.91 93 LEU A O 1
ATOM 737 N N . HIS A 1 94 ? 40.545 -2.088 -34.055 1.00 57.22 94 HIS A N 1
ATOM 738 C CA . HIS A 1 94 ? 41.641 -3.051 -33.992 1.00 57.22 94 HIS A CA 1
ATOM 739 C C . HIS A 1 94 ? 42.046 -3.577 -35.380 1.00 57.22 94 HIS A C 1
ATOM 741 O O . HIS A 1 94 ? 43.216 -3.876 -35.578 1.00 57.22 94 HIS A O 1
ATOM 747 N N . THR A 1 95 ? 41.120 -3.653 -36.346 1.00 56.38 95 THR A N 1
ATOM 748 C CA . THR A 1 95 ? 41.443 -3.938 -37.757 1.00 56.38 95 THR A CA 1
ATOM 749 C C . THR A 1 95 ? 42.140 -2.749 -38.430 1.00 56.38 95 THR A C 1
ATOM 751 O O . THR A 1 95 ? 43.161 -2.946 -39.072 1.00 56.38 95 THR A O 1
ATOM 754 N N . PHE A 1 96 ? 41.679 -1.511 -38.214 1.00 54.44 96 PHE A N 1
ATOM 755 C CA . PHE A 1 96 ? 42.310 -0.307 -38.782 1.00 54.44 96 PHE A CA 1
ATOM 756 C C . PHE A 1 96 ? 43.689 0.024 -38.181 1.00 54.44 96 PHE A C 1
ATOM 758 O O . PHE A 1 96 ? 44.515 0.622 -38.859 1.00 54.44 96 PHE A O 1
ATOM 765 N N . CYS A 1 97 ? 43.971 -0.357 -36.929 1.00 52.50 97 CYS A N 1
ATOM 766 C CA . CYS A 1 97 ? 45.305 -0.207 -36.328 1.00 52.50 97 CYS A CA 1
ATOM 767 C C . CYS A 1 97 ? 46.301 -1.315 -36.727 1.00 52.50 97 CYS A C 1
ATOM 769 O O . CYS A 1 97 ? 47.462 -1.235 -36.332 1.00 5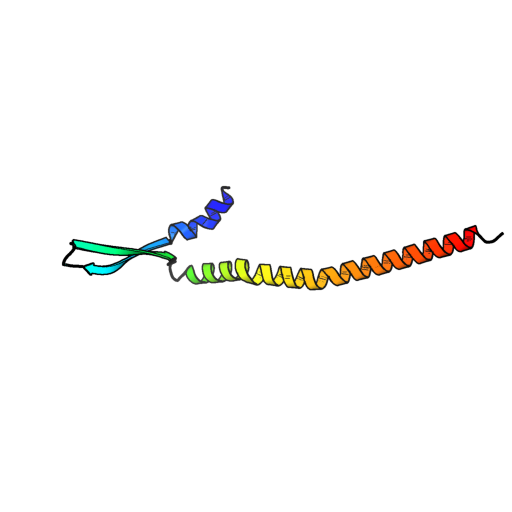2.50 97 CYS A O 1
ATOM 771 N N . TYR A 1 98 ? 45.866 -2.337 -37.472 1.00 47.38 98 TYR A N 1
ATOM 772 C CA . TYR A 1 98 ? 46.691 -3.466 -37.928 1.00 47.38 98 TYR A CA 1
ATOM 773 C C . TYR A 1 98 ? 46.735 -3.592 -39.460 1.00 47.38 98 TYR A C 1
ATOM 775 O O . TYR A 1 98 ? 47.056 -4.659 -39.981 1.00 47.38 98 TYR A O 1
ATOM 783 N N . GLU A 1 99 ? 46.424 -2.516 -40.183 1.00 39.19 99 GLU A N 1
ATOM 784 C CA . GLU A 1 99 ? 46.665 -2.419 -41.622 1.00 39.19 99 GLU A CA 1
ATOM 785 C C . GLU A 1 99 ? 47.959 -1.594 -41.826 1.00 39.19 99 GLU A C 1
ATOM 787 O O . GLU A 1 99 ? 47.981 -0.428 -41.422 1.00 39.19 99 GLU A O 1
ATOM 792 N N . PRO A 1 100 ? 49.068 -2.207 -42.299 1.00 51.06 100 PRO A N 1
ATOM 793 C CA . PRO A 1 100 ? 50.360 -1.540 -42.504 1.00 51.06 100 PRO A CA 1
ATOM 794 C C . PRO A 1 100 ? 50.390 -0.608 -43.722 1.00 51.06 100 PRO A C 1
ATOM 796 O O . PRO A 1 100 ? 49.651 -0.867 -44.699 1.00 51.06 100 PRO A O 1
#

Mea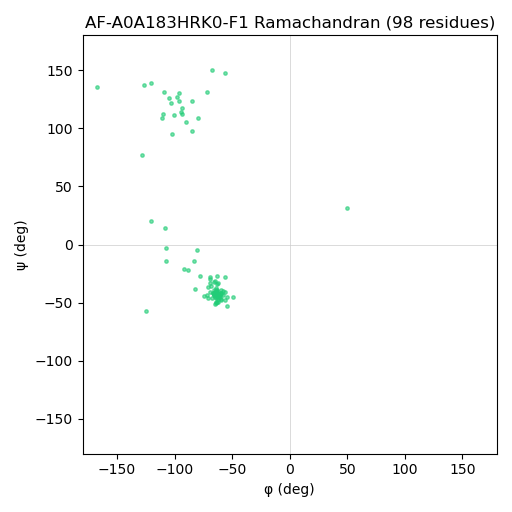n predicted aligned error: 14.48 Å

Organism: NCBI:txid387005

Foldseek 3Di:
DVVVCVVCVLVVVQKDWDWDFPDCPVVVNDTDTDIDIDRDDPPVCPVVVVVVCCCVVPVVVVVVVVCCVVVVVVVVVVVVVVVVVVVVVVVVVVVVVPDD

Secondary structure (DSSP, 8-state):
-HHHHHHHHHHHHTEEEEEEEEEEETTTTEEEEEEEEEE---HHHHHHHHHHHHIIIIIHHHHHHHHHHHHHHHHHHHHHHHHHHHHHHHHHHHHHTT--

Radius of gyration: 31.05 Å; Cα contacts (8 Å, |Δi|>4): 51; chains: 1; bounding box: 71×38×81 Å